Protein AF-A0A7C8FW90-F1 (afdb_monomer_lite)

pLDDT: mean 83.62, std 8.6, range [51.81, 91.94]

Radius of gyration: 16.43 Å; chains: 1; bounding box: 36×19×46 Å

Foldseek 3Di:
DDQDQALVSLVVVLVVLVVVCVVDDDPCNVVSVVVNVVSVVVNVVLVVVQVVQVVVQVVCVVVVHDGDRPCRHPPD

Structure (mmCIF, N/CA/C/O backbone):
data_AF-A0A7C8FW90-F1
#
_entry.id   AF-A0A7C8FW90-F1
#
loop_
_atom_site.group_PDB
_atom_site.id
_atom_site.type_symbol
_atom_site.label_atom_id
_atom_site.label_alt_id
_atom_site.label_comp_id
_atom_site.label_asym_id
_atom_site.label_entity_id
_atom_site.label_seq_id
_atom_site.pdbx_PDB_ins_code
_atom_site.Cartn_x
_atom_site.Cartn_y
_atom_site.Cartn_z
_atom_site.occupancy
_atom_site.B_iso_or_equiv
_atom_site.auth_seq_id
_atom_site.auth_comp_id
_atom_site.auth_asym_id
_atom_site.auth_atom_id
_atom_site.pdbx_PDB_model_num
ATOM 1 N N . MET A 1 1 ?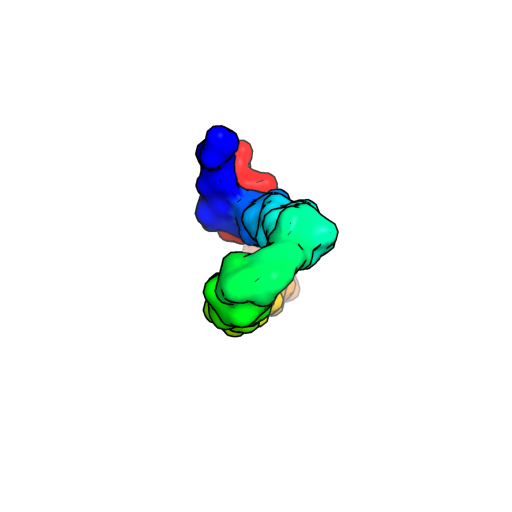 14.494 7.361 5.921 1.00 51.81 1 MET A N 1
ATOM 2 C CA . MET A 1 1 ? 13.105 7.423 6.420 1.00 51.81 1 MET A CA 1
ATOM 3 C C . MET A 1 1 ? 12.729 6.034 6.920 1.00 51.81 1 MET A C 1
ATOM 5 O O . MET A 1 1 ? 12.898 5.080 6.170 1.00 51.81 1 MET A O 1
ATOM 9 N N . THR A 1 2 ? 12.346 5.880 8.188 1.00 57.56 2 THR A N 1
ATOM 10 C CA . THR A 1 2 ? 11.890 4.597 8.755 1.00 57.56 2 THR A CA 1
ATOM 11 C C . THR A 1 2 ? 10.373 4.558 8.700 1.00 57.56 2 THR A C 1
ATOM 13 O O . THR A 1 2 ? 9.711 5.235 9.475 1.00 57.56 2 THR A O 1
ATOM 16 N N . PHE A 1 3 ? 9.833 3.799 7.753 1.00 69.31 3 PHE A N 1
ATOM 17 C CA . PHE A 1 3 ? 8.393 3.620 7.616 1.00 69.31 3 PHE A CA 1
ATOM 18 C C . PHE A 1 3 ? 7.888 2.597 8.624 1.00 69.31 3 PHE A C 1
ATOM 20 O O . PHE A 1 3 ? 8.464 1.514 8.759 1.00 69.31 3 PHE A O 1
ATOM 27 N N . GLU A 1 4 ? 6.784 2.919 9.281 1.00 78.44 4 GLU A N 1
ATOM 28 C CA . GLU A 1 4 ? 6.172 2.030 10.255 1.00 78.44 4 GLU A CA 1
ATOM 29 C C . GLU A 1 4 ? 5.375 0.897 9.589 1.00 78.44 4 GLU A C 1
ATOM 31 O O . GLU A 1 4 ? 4.871 1.022 8.472 1.00 78.44 4 GLU A O 1
ATOM 36 N N . ASN A 1 5 ? 5.247 -0.232 10.289 1.00 79.44 5 ASN A N 1
ATOM 37 C CA . ASN A 1 5 ? 4.506 -1.404 9.811 1.00 79.44 5 ASN A CA 1
ATOM 38 C C . ASN A 1 5 ? 3.016 -1.303 10.186 1.00 79.44 5 ASN A C 1
ATOM 40 O O . ASN A 1 5 ? 2.490 -2.126 10.935 1.00 79.44 5 ASN A O 1
ATOM 44 N N . ASN A 1 6 ? 2.353 -0.259 9.696 1.00 84.06 6 ASN A N 1
ATOM 45 C CA . ASN A 1 6 ? 0.927 0.015 9.890 1.00 84.06 6 ASN A CA 1
ATOM 46 C C . ASN A 1 6 ? 0.345 0.726 8.653 1.00 84.06 6 ASN A C 1
ATOM 48 O O . ASN A 1 6 ? 1.066 1.006 7.693 1.00 84.06 6 ASN A O 1
ATOM 52 N N . LEU A 1 7 ? -0.961 1.008 8.657 1.00 85.25 7 LEU A N 1
ATOM 53 C CA . LEU A 1 7 ? -1.623 1.676 7.528 1.00 85.25 7 LEU A CA 1
ATOM 54 C C . LEU A 1 7 ? -1.089 3.085 7.244 1.00 85.25 7 LEU A C 1
ATOM 56 O O . LEU A 1 7 ? -1.034 3.473 6.078 1.00 85.25 7 LEU A O 1
ATOM 60 N N . TYR A 1 8 ? -0.667 3.824 8.270 1.00 84.50 8 TYR A N 1
ATOM 61 C CA . TYR A 1 8 ? -0.044 5.134 8.090 1.00 84.50 8 TYR A CA 1
ATOM 62 C C . TYR A 1 8 ? 1.299 5.001 7.356 1.00 84.50 8 TYR A C 1
ATOM 64 O O . TYR A 1 8 ? 1.492 5.595 6.299 1.00 84.50 8 TYR A O 1
ATOM 72 N N . GLY A 1 9 ? 2.185 4.120 7.824 1.00 85.31 9 GLY A N 1
ATOM 73 C CA . GLY A 1 9 ? 3.465 3.855 7.168 1.00 85.31 9 GLY A CA 1
ATOM 74 C C . GLY A 1 9 ? 3.330 3.249 5.766 1.00 85.31 9 GLY A C 1
ATOM 75 O O . GLY A 1 9 ? 4.181 3.498 4.914 1.00 85.31 9 GLY A O 1
ATOM 76 N N . LEU A 1 10 ? 2.260 2.498 5.482 1.00 86.19 10 LEU A N 1
ATOM 77 C CA . LEU A 1 10 ? 1.935 2.071 4.118 1.00 86.19 10 LEU A CA 1
ATOM 78 C C . LEU A 1 10 ? 1.582 3.264 3.223 1.00 86.19 10 LEU A C 1
ATOM 80 O O . LEU A 1 10 ? 2.035 3.318 2.083 1.00 86.19 10 LEU A O 1
ATOM 84 N N . ASN A 1 11 ? 0.764 4.190 3.721 1.00 84.94 11 ASN A N 1
ATOM 85 C CA . ASN A 1 11 ? 0.344 5.368 2.971 1.00 84.94 11 ASN A CA 1
ATOM 86 C C . ASN A 1 11 ? 1.549 6.253 2.610 1.00 84.94 11 ASN A C 1
ATOM 88 O O . ASN A 1 11 ? 1.712 6.606 1.445 1.00 84.94 11 ASN A O 1
ATOM 92 N N . GLU A 1 12 ? 2.461 6.459 3.560 1.00 89.19 12 GLU A N 1
ATOM 93 C CA . GLU A 1 12 ? 3.738 7.146 3.335 1.00 89.19 12 GLU A CA 1
ATOM 94 C C . GLU A 1 12 ? 4.587 6.470 2.242 1.00 89.19 12 GLU A C 1
ATOM 96 O O . GLU A 1 12 ? 5.137 7.140 1.369 1.00 89.19 12 GLU A O 1
ATOM 101 N N . ARG A 1 13 ? 4.670 5.129 2.234 1.00 88.06 13 ARG A N 1
ATOM 102 C CA . ARG A 1 13 ? 5.388 4.390 1.178 1.00 88.06 13 ARG A CA 1
ATOM 103 C C . ARG A 1 13 ? 4.724 4.545 -0.190 1.00 88.06 13 ARG A C 1
ATOM 105 O O . ARG A 1 13 ? 5.430 4.651 -1.184 1.00 88.06 13 ARG A O 1
ATOM 112 N N . LEU A 1 14 ? 3.392 4.537 -0.253 1.00 87.06 14 LEU A N 1
ATOM 113 C CA . LEU A 1 14 ? 2.663 4.707 -1.513 1.00 87.06 14 LEU A CA 1
ATOM 114 C C . LEU A 1 14 ? 2.896 6.096 -2.114 1.00 87.06 14 LEU A C 1
ATOM 116 O O . LEU A 1 14 ? 3.099 6.188 -3.320 1.00 87.06 14 LEU A O 1
ATOM 120 N N . PHE A 1 15 ? 2.921 7.148 -1.291 1.00 88.69 15 PHE A N 1
ATOM 121 C CA . PHE A 1 15 ? 3.256 8.491 -1.765 1.00 88.69 15 PHE A CA 1
ATOM 122 C C . PHE A 1 15 ? 4.705 8.591 -2.239 1.00 88.69 15 PHE A C 1
ATOM 124 O O . PHE A 1 15 ? 4.947 9.110 -3.322 1.00 88.69 15 PHE A O 1
ATOM 131 N N . ALA A 1 16 ? 5.651 7.994 -1.509 1.00 89.38 16 ALA A N 1
ATOM 132 C CA . ALA A 1 16 ? 7.041 7.955 -1.953 1.00 89.38 16 ALA A CA 1
ATOM 133 C C . ALA A 1 16 ? 7.211 7.243 -3.310 1.00 89.38 16 ALA A C 1
ATOM 135 O O . ALA A 1 16 ? 8.022 7.672 -4.125 1.00 89.38 16 ALA A O 1
ATOM 136 N N . GLU A 1 17 ? 6.451 6.176 -3.591 1.00 87.88 17 GLU A N 1
ATOM 137 C CA . GLU A 1 17 ? 6.481 5.549 -4.923 1.00 87.88 17 GLU A CA 1
ATOM 138 C C . GLU A 1 17 ? 5.797 6.389 -6.008 1.00 87.88 17 GLU A C 1
ATOM 140 O O . GLU A 1 17 ? 6.203 6.310 -7.166 1.00 87.88 17 GLU A O 1
ATOM 145 N N . MET A 1 18 ? 4.793 7.206 -5.668 1.00 87.94 18 MET A N 1
ATOM 146 C CA . MET A 1 18 ? 4.224 8.167 -6.621 1.00 87.94 18 MET A CA 1
ATOM 147 C C . MET A 1 18 ? 5.271 9.200 -7.042 1.00 87.94 18 MET A C 1
ATOM 149 O O . MET A 1 18 ? 5.468 9.391 -8.239 1.00 87.94 18 MET A O 1
ATOM 153 N N . ASP A 1 19 ? 6.002 9.776 -6.085 1.00 89.19 19 ASP A N 1
ATOM 154 C CA . ASP A 1 19 ? 7.074 10.736 -6.378 1.00 89.19 19 ASP A CA 1
ATOM 155 C C . ASP A 1 19 ? 8.163 10.109 -7.268 1.00 89.19 19 ASP A C 1
ATOM 157 O O . ASP A 1 19 ? 8.681 10.742 -8.188 1.00 89.19 19 ASP A O 1
ATOM 161 N N . ARG A 1 20 ? 8.501 8.834 -7.026 1.00 88.94 20 ARG A N 1
ATO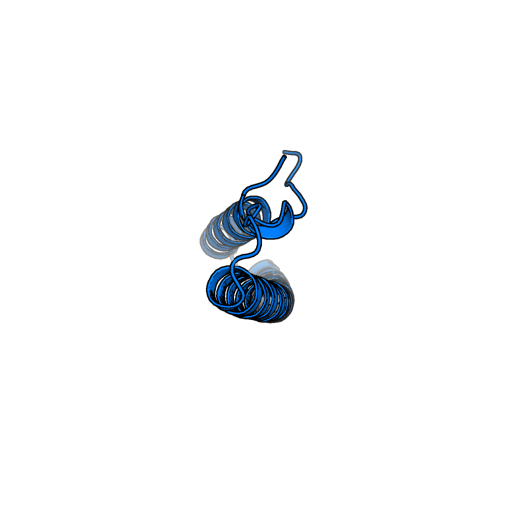M 162 C CA . ARG A 1 20 ? 9.495 8.100 -7.827 1.00 88.94 20 ARG A CA 1
ATOM 163 C C . ARG A 1 20 ? 9.014 7.826 -9.246 1.00 88.94 20 ARG A C 1
ATOM 165 O O . ARG A 1 20 ? 9.801 7.975 -10.174 1.00 88.94 20 ARG A O 1
ATOM 172 N N . LEU A 1 21 ? 7.740 7.476 -9.424 1.00 90.94 21 LEU A N 1
ATOM 173 C CA . LEU A 1 21 ? 7.136 7.322 -10.748 1.00 90.94 21 LEU A CA 1
ATOM 174 C C . LEU A 1 21 ? 7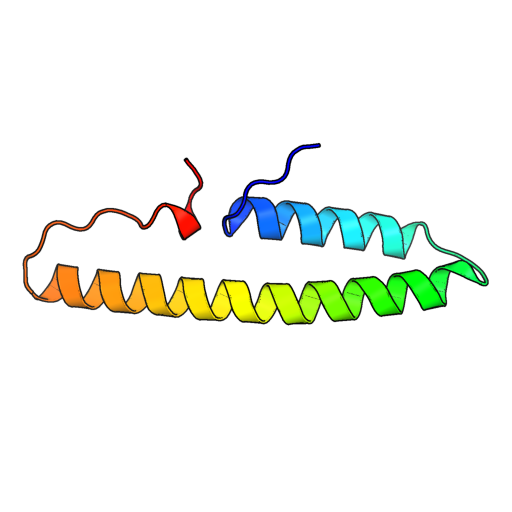.116 8.637 -11.531 1.00 90.94 21 LEU A C 1
ATOM 176 O O . LEU A 1 21 ? 7.375 8.622 -12.730 1.00 90.94 21 LEU A O 1
ATOM 180 N N . GLU A 1 22 ? 6.806 9.757 -10.877 1.00 89.88 22 GLU A N 1
ATOM 181 C CA . GLU A 1 22 ? 6.790 11.077 -11.522 1.00 89.88 22 GLU A CA 1
ATOM 182 C C . GLU A 1 22 ? 8.190 11.540 -11.945 1.00 89.88 22 GLU A C 1
ATOM 184 O O . GLU A 1 22 ? 8.330 12.242 -12.946 1.00 89.88 22 GLU A O 1
ATOM 189 N N . ALA A 1 23 ? 9.223 11.131 -11.204 1.00 91.94 23 ALA A N 1
ATOM 190 C CA . ALA A 1 23 ? 10.615 11.458 -11.496 1.00 91.94 23 ALA A CA 1
ATOM 191 C C . ALA A 1 23 ? 11.300 10.491 -12.480 1.00 91.94 23 ALA A C 1
ATOM 193 O O . ALA A 1 23 ? 12.404 10.792 -12.932 1.00 91.94 23 ALA A O 1
ATOM 194 N N . ALA A 1 24 ? 10.694 9.339 -12.787 1.00 90.88 24 ALA A N 1
ATOM 195 C CA . ALA A 1 24 ? 11.293 8.320 -13.643 1.00 90.88 24 ALA A CA 1
ATOM 196 C C . ALA A 1 24 ? 11.117 8.640 -15.135 1.00 90.88 24 ALA A C 1
ATOM 198 O O . ALA A 1 24 ? 10.018 8.947 -15.601 1.00 90.88 24 ALA A O 1
ATOM 199 N N . ASP A 1 25 ? 12.189 8.489 -15.909 1.00 90.19 25 ASP A N 1
ATOM 200 C CA . ASP A 1 25 ? 12.190 8.629 -17.360 1.00 90.19 25 ASP A CA 1
ATOM 201 C C . ASP A 1 25 ? 12.989 7.505 -18.043 1.00 90.19 25 ASP A C 1
ATOM 203 O O . ASP A 1 25 ? 13.642 6.680 -17.405 1.00 90.19 25 ASP A O 1
ATOM 207 N N . GLY A 1 26 ? 12.856 7.411 -19.370 1.00 84.75 26 GLY A N 1
ATOM 208 C CA . GLY A 1 26 ? 13.613 6.459 -20.184 1.00 84.75 26 GLY A CA 1
ATOM 209 C C . GLY A 1 26 ? 13.486 5.000 -19.727 1.00 84.75 26 GLY A C 1
ATOM 210 O O . GLY A 1 26 ? 12.379 4.467 -19.606 1.00 84.75 26 GLY A O 1
ATOM 211 N N . ASP A 1 27 ? 14.633 4.358 -19.517 1.00 85.06 27 ASP A N 1
ATOM 212 C CA . ASP A 1 27 ? 14.731 2.934 -19.186 1.00 85.06 27 ASP A CA 1
ATOM 21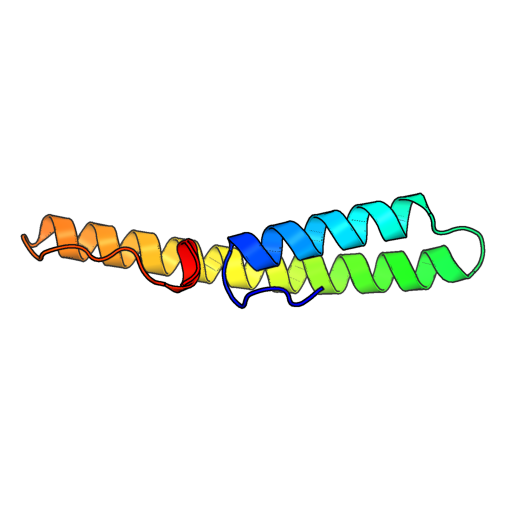3 C C . ASP A 1 27 ? 14.294 2.627 -17.736 1.00 85.06 27 ASP A C 1
ATOM 215 O O . ASP A 1 27 ? 13.779 1.536 -17.473 1.00 85.06 27 ASP A O 1
ATOM 219 N N . ASP A 1 28 ? 14.388 3.600 -16.821 1.00 88.12 28 ASP A N 1
ATOM 220 C CA . ASP A 1 28 ? 14.031 3.436 -15.403 1.00 88.12 28 ASP A CA 1
ATOM 221 C C . ASP A 1 28 ? 12.508 3.374 -15.196 1.00 88.12 28 ASP A C 1
ATOM 223 O O . ASP A 1 28 ? 12.011 2.731 -14.267 1.00 88.12 28 ASP A O 1
ATOM 227 N N . LEU A 1 29 ? 11.730 3.973 -16.106 1.00 89.12 29 LEU A N 1
ATOM 228 C CA . LEU A 1 29 ? 10.269 4.020 -16.013 1.00 89.12 29 LEU A CA 1
ATOM 229 C C . LEU A 1 29 ? 9.638 2.618 -15.953 1.00 89.12 29 LEU A C 1
ATOM 231 O O . LEU A 1 29 ? 8.650 2.407 -15.247 1.00 89.12 29 LEU A O 1
ATOM 235 N N . GLN A 1 30 ? 10.192 1.637 -16.673 1.00 90.25 30 GLN A N 1
ATOM 236 C CA . GLN A 1 30 ? 9.673 0.265 -16.644 1.00 90.25 30 GLN A CA 1
ATOM 237 C C . GLN A 1 30 ? 9.924 -0.423 -15.299 1.00 90.25 30 GLN A C 1
ATOM 239 O O . GLN A 1 30 ? 9.041 -1.132 -14.803 1.00 90.25 30 GLN A O 1
ATOM 244 N N . GLU A 1 31 ? 11.094 -0.204 -14.696 1.00 90.19 31 GLU A N 1
ATOM 245 C CA . GLU A 1 31 ? 11.412 -0.736 -13.369 1.00 90.19 31 GLU A CA 1
ATOM 246 C C . GLU A 1 31 ? 10.486 -0.125 -12.311 1.00 90.19 31 GLU A C 1
ATOM 248 O O . GLU A 1 31 ? 9.887 -0.848 -11.506 1.00 90.19 31 GLU A O 1
ATOM 253 N N . GLU A 1 32 ? 10.276 1.190 -12.378 1.00 91.62 32 GLU A N 1
ATOM 254 C CA . GLU A 1 32 ? 9.428 1.912 -11.433 1.00 91.62 32 GLU A CA 1
ATOM 255 C C . GLU A 1 32 ? 7.949 1.549 -11.552 1.00 91.62 32 GLU A C 1
ATOM 257 O O . GLU A 1 32 ? 7.274 1.344 -10.540 1.00 91.62 32 GLU A O 1
ATOM 262 N N . ILE A 1 33 ? 7.450 1.313 -12.767 1.00 89.50 33 ILE A N 1
ATOM 263 C CA . ILE A 1 33 ? 6.115 0.737 -12.971 1.00 89.50 33 ILE A CA 1
ATOM 264 C C . ILE A 1 33 ? 6.011 -0.655 -12.329 1.00 89.50 33 ILE A C 1
ATOM 266 O O . ILE A 1 33 ? 4.986 -0.981 -11.719 1.00 89.50 33 ILE A O 1
ATOM 270 N N . GLY A 1 34 ? 7.039 -1.496 -12.475 1.00 91.81 34 GLY A N 1
ATOM 271 C CA . GLY A 1 34 ? 7.072 -2.837 -11.887 1.00 91.81 34 GLY A CA 1
ATOM 272 C C . GLY A 1 34 ? 7.010 -2.798 -10.361 1.00 91.81 34 GLY A C 1
ATOM 273 O O . GLY A 1 34 ? 6.188 -3.482 -9.743 1.00 91.81 34 GLY A O 1
ATOM 274 N N . ARG A 1 35 ? 7.821 -1.935 -9.753 1.00 89.44 35 ARG A N 1
ATOM 275 C CA . ARG A 1 35 ? 7.835 -1.720 -8.307 1.00 89.44 35 ARG A CA 1
ATOM 276 C C . ARG A 1 35 ? 6.515 -1.159 -7.793 1.00 89.44 35 ARG A C 1
ATOM 278 O O . ARG A 1 35 ? 5.976 -1.686 -6.820 1.00 89.44 35 ARG A O 1
ATOM 285 N N . ALA A 1 36 ? 5.962 -0.146 -8.458 1.00 89.88 36 ALA A N 1
ATOM 286 C CA . ALA A 1 36 ? 4.696 0.456 -8.062 1.00 89.88 36 ALA A CA 1
ATOM 287 C C . ALA A 1 36 ? 3.541 -0.557 -8.096 1.00 89.88 36 ALA A C 1
ATOM 289 O O . ALA A 1 36 ? 2.690 -0.563 -7.203 1.00 89.88 36 ALA A O 1
ATOM 290 N N . LYS A 1 37 ? 3.530 -1.473 -9.077 1.00 90.44 37 LYS A N 1
ATOM 291 C CA . LYS A 1 37 ? 2.571 -2.590 -9.121 1.00 90.44 37 LYS A CA 1
ATOM 292 C C . LYS A 1 37 ? 2.730 -3.523 -7.922 1.00 90.44 37 LYS A C 1
ATOM 294 O O . LYS A 1 37 ? 1.740 -3.789 -7.242 1.00 90.44 37 LYS A O 1
ATOM 299 N N . ALA A 1 38 ? 3.953 -3.961 -7.627 1.00 89.19 38 ALA A N 1
ATOM 300 C CA . ALA A 1 38 ? 4.220 -4.832 -6.484 1.00 89.19 38 ALA A CA 1
ATOM 301 C C . ALA A 1 38 ? 3.833 -4.166 -5.150 1.00 89.19 38 ALA A C 1
ATOM 303 O O . ALA A 1 38 ? 3.215 -4.800 -4.291 1.00 89.19 38 ALA A O 1
ATOM 304 N N . LEU A 1 39 ? 4.126 -2.868 -4.983 1.00 87.56 39 LEU A N 1
ATOM 305 C CA . LEU A 1 39 ? 3.738 -2.142 -3.774 1.00 87.56 39 LEU A CA 1
ATOM 306 C C . LEU A 1 39 ? 2.218 -1.981 -3.671 1.00 87.56 39 LEU A C 1
ATOM 308 O O . LEU A 1 39 ? 1.666 -2.131 -2.582 1.00 87.56 39 LEU A O 1
ATOM 312 N N . ARG A 1 40 ? 1.524 -1.725 -4.786 1.00 87.06 40 ARG A N 1
ATOM 313 C CA . ARG A 1 40 ? 0.058 -1.659 -4.818 1.00 87.06 40 ARG A CA 1
ATOM 314 C C . ARG A 1 40 ? -0.575 -2.977 -4.373 1.00 87.06 40 ARG A C 1
ATOM 316 O O . ARG A 1 40 ? -1.501 -2.947 -3.566 1.00 87.06 40 ARG A O 1
ATOM 323 N N . GLU A 1 41 ? -0.094 -4.113 -4.872 1.00 90.25 41 GLU A N 1
ATOM 324 C CA . GLU A 1 41 ? -0.599 -5.443 -4.494 1.00 90.25 41 GLU A CA 1
ATOM 325 C C . GLU A 1 41 ? -0.385 -5.729 -3.000 1.00 90.25 41 GLU A C 1
ATOM 327 O O . GLU A 1 41 ? -1.303 -6.163 -2.291 1.00 90.25 41 GLU A O 1
ATOM 332 N N . LEU A 1 42 ? 0.803 -5.401 -2.482 1.00 85.81 42 LEU A N 1
ATOM 333 C CA . LEU A 1 42 ? 1.081 -5.497 -1.052 1.00 85.81 42 LEU A CA 1
ATOM 334 C C . LEU A 1 42 ? 0.160 -4.571 -0.244 1.00 85.81 42 LEU A C 1
ATOM 336 O O . LEU A 1 42 ? -0.418 -4.987 0.761 1.00 85.81 42 LEU A O 1
ATOM 340 N N . GLY A 1 43 ? -0.030 -3.334 -0.705 1.00 86.44 43 GLY A N 1
ATOM 341 C CA . GLY A 1 43 ? -0.897 -2.354 -0.062 1.00 86.44 43 GLY A CA 1
ATOM 342 C C . GLY A 1 43 ? -2.355 -2.803 0.005 1.00 86.44 43 GLY A C 1
ATOM 343 O O . GLY A 1 43 ? -2.986 -2.679 1.054 1.00 86.44 43 GLY A O 1
ATOM 344 N N . GLN A 1 44 ? -2.877 -3.410 -1.063 1.00 89.69 44 GLN A N 1
ATOM 345 C CA . GLN A 1 44 ? -4.216 -4.008 -1.070 1.00 89.69 44 GLN A CA 1
ATOM 346 C C . GLN A 1 44 ? -4.361 -5.105 -0.008 1.00 89.69 44 GLN A C 1
ATOM 348 O O . GLN A 1 44 ? -5.370 -5.146 0.697 1.00 89.69 44 GLN A O 1
ATOM 353 N N . THR A 1 45 ? -3.340 -5.950 0.155 1.00 86.94 45 THR A N 1
ATOM 354 C CA . THR A 1 45 ? -3.322 -7.006 1.181 1.00 86.94 45 THR A CA 1
ATOM 355 C C . THR A 1 45 ? -3.343 -6.419 2.596 1.00 86.94 45 THR A C 1
ATOM 357 O O . THR A 1 45 ? -4.111 -6.864 3.450 1.00 86.94 45 THR A O 1
ATOM 360 N N . VAL A 1 46 ? -2.548 -5.377 2.853 1.00 85.25 46 VAL A N 1
ATOM 361 C CA . VAL A 1 46 ? -2.515 -4.700 4.160 1.00 85.25 46 VAL A CA 1
ATOM 362 C C . VAL A 1 46 ? -3.852 -4.014 4.466 1.00 85.25 46 VAL A C 1
ATOM 364 O O . VAL A 1 46 ? -4.352 -4.135 5.584 1.00 85.25 46 VAL A O 1
ATOM 367 N N . ILE A 1 47 ? -4.473 -3.354 3.484 1.00 87.56 47 ILE A N 1
ATOM 368 C CA . ILE A 1 47 ? -5.799 -2.732 3.640 1.00 87.56 47 ILE A CA 1
ATOM 369 C C . ILE A 1 47 ? -6.870 -3.788 3.937 1.00 87.56 47 ILE A C 1
ATOM 371 O O . ILE A 1 47 ? -7.699 -3.581 4.823 1.00 87.56 47 ILE A O 1
ATOM 375 N N . ALA A 1 48 ? -6.846 -4.936 3.251 1.00 89.81 48 ALA A N 1
ATOM 376 C CA . ALA A 1 48 ? -7.768 -6.038 3.522 1.00 89.81 48 ALA A CA 1
ATOM 377 C C . ALA A 1 48 ? -7.638 -6.543 4.970 1.00 89.81 48 ALA A C 1
ATOM 379 O O . ALA A 1 48 ? -8.644 -6.692 5.667 1.00 89.81 48 ALA A O 1
ATOM 380 N N . ASN A 1 49 ? -6.404 -6.709 5.457 1.00 85.44 49 ASN A N 1
ATOM 381 C CA . ASN A 1 49 ? -6.140 -7.067 6.851 1.00 85.44 49 ASN A CA 1
ATOM 382 C C . ASN A 1 49 ? -6.623 -5.979 7.826 1.00 85.44 49 ASN A C 1
ATOM 384 O O . ASN A 1 49 ? -7.217 -6.295 8.856 1.00 85.44 49 ASN A O 1
ATOM 388 N N . GLY A 1 50 ? -6.433 -4.699 7.490 1.00 86.62 50 GLY A N 1
ATOM 389 C CA . GLY A 1 50 ? -6.945 -3.573 8.273 1.00 86.62 50 GLY A CA 1
ATOM 390 C C . GLY A 1 50 ? -8.473 -3.574 8.381 1.00 86.62 50 GLY A C 1
ATOM 391 O O . GLY A 1 50 ? -9.020 -3.449 9.475 1.00 86.62 50 GLY A O 1
ATOM 392 N N . ASN A 1 51 ? -9.176 -3.806 7.271 1.00 89.44 51 ASN A N 1
ATOM 393 C CA . ASN A 1 51 ? -10.636 -3.921 7.253 1.00 89.44 51 ASN A CA 1
ATOM 394 C C . ASN A 1 51 ? -1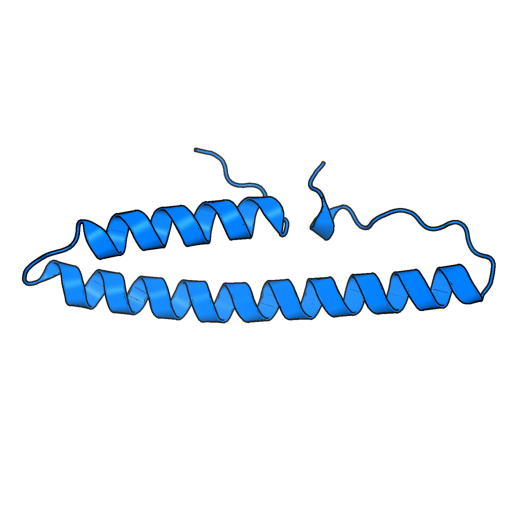1.137 -5.117 8.074 1.00 89.44 51 ASN A C 1
ATOM 396 O O . ASN A 1 51 ? -12.149 -5.002 8.773 1.00 89.44 51 ASN A O 1
ATOM 400 N N . LEU A 1 52 ? -10.422 -6.246 8.037 1.00 88.12 52 LEU A N 1
ATOM 401 C CA . LEU A 1 52 ? -10.716 -7.408 8.877 1.00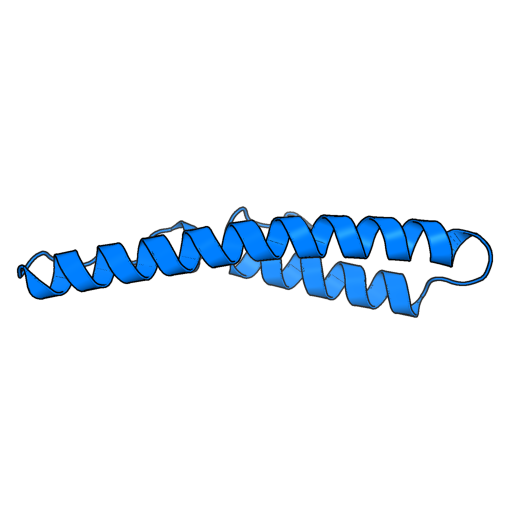 88.12 52 LEU A CA 1
ATOM 402 C C . LEU A 1 52 ? -10.566 -7.064 10.365 1.00 88.12 52 LEU A C 1
ATOM 404 O O . LEU A 1 52 ? -11.457 -7.367 11.156 1.00 88.12 52 LEU A O 1
ATOM 408 N N . MET A 1 53 ? -9.484 -6.374 10.738 1.00 86.19 53 MET A N 1
ATOM 409 C CA . MET A 1 53 ? -9.259 -5.908 12.109 1.00 86.19 53 MET A CA 1
ATOM 410 C C . MET A 1 53 ? -10.356 -4.948 12.585 1.00 86.19 53 MET A C 1
ATOM 412 O O . MET A 1 53 ? -10.859 -5.101 13.696 1.00 86.19 53 MET A O 1
ATOM 416 N N . VAL A 1 54 ? -10.764 -3.986 11.750 1.00 87.38 54 VAL A N 1
ATOM 417 C CA . VAL A 1 54 ? -11.869 -3.063 12.064 1.00 87.38 54 VAL A CA 1
ATOM 418 C C . VAL A 1 54 ? -13.183 -3.822 12.235 1.00 87.38 54 VAL A C 1
ATOM 420 O O . VAL A 1 54 ? -13.933 -3.541 13.166 1.00 87.38 54 VAL A O 1
ATOM 423 N N . SER A 1 55 ? -13.459 -4.797 11.371 1.00 88.50 55 SER A N 1
ATOM 424 C CA . SER A 1 55 ? -14.668 -5.624 11.462 1.00 88.50 55 SER A CA 1
ATOM 425 C C . SER A 1 55 ? -14.692 -6.427 12.763 1.00 88.50 55 SER A C 1
ATOM 427 O O . SER A 1 55 ? -15.661 -6.342 13.510 1.00 88.50 55 SER A O 1
ATOM 429 N N . ALA A 1 56 ? -13.597 -7.115 13.100 1.00 84.69 56 ALA A N 1
ATOM 430 C CA . ALA A 1 56 ? -13.474 -7.845 14.361 1.00 84.69 56 ALA A CA 1
ATOM 431 C C . ALA A 1 56 ? -13.637 -6.920 15.580 1.00 84.69 56 ALA A C 1
ATOM 433 O O . ALA A 1 56 ? -14.351 -7.242 16.525 1.00 84.69 56 ALA A O 1
ATOM 434 N N . SER A 1 57 ? -13.030 -5.734 15.530 1.00 85.31 57 SER A N 1
ATOM 435 C CA . SER A 1 57 ? -13.144 -4.713 16.571 1.00 85.31 57 SER A CA 1
ATOM 436 C C . SER A 1 57 ? -14.592 -4.236 16.767 1.00 85.31 57 SER A C 1
ATOM 438 O O . SER A 1 57 ? -15.060 -4.118 17.902 1.00 85.31 57 SER A O 1
ATOM 440 N N . ARG A 1 58 ? -15.342 -4.026 15.680 1.00 86.44 58 ARG A N 1
ATOM 441 C CA . ARG A 1 58 ? -16.771 -3.678 15.738 1.00 86.44 58 ARG A CA 1
ATOM 442 C C . ARG A 1 58 ? -17.607 -4.792 16.367 1.00 86.44 58 ARG A C 1
ATOM 444 O O . ARG A 1 58 ? -18.417 -4.497 17.241 1.00 86.44 58 ARG A O 1
ATOM 451 N N . GLU A 1 59 ? -17.371 -6.047 15.989 1.00 87.69 59 GLU A N 1
ATOM 452 C CA . GLU A 1 59 ? -18.065 -7.205 16.572 1.00 87.69 59 GLU A CA 1
ATOM 453 C C . GLU A 1 59 ? -17.793 -7.340 18.077 1.00 87.69 59 GLU A C 1
ATOM 455 O O . GLU A 1 59 ? -18.715 -7.545 18.865 1.00 87.69 59 GLU A O 1
ATOM 460 N N . MET A 1 60 ? -16.544 -7.138 18.509 1.00 83.38 60 MET A N 1
ATOM 461 C CA . MET A 1 60 ? -16.194 -7.113 19.934 1.00 83.38 60 MET A CA 1
ATOM 462 C C . MET A 1 60 ? -16.891 -5.960 20.674 1.00 83.38 60 MET A C 1
ATOM 464 O O . MET A 1 60 ? -17.414 -6.162 21.772 1.00 83.38 60 MET A O 1
ATOM 468 N N . THR A 1 61 ? -16.966 -4.770 20.057 1.00 84.56 61 THR A N 1
ATOM 469 C CA . THR A 1 61 ? -17.717 -3.621 20.607 1.00 84.56 61 THR A CA 1
ATOM 470 C C . THR A 1 61 ? -19.183 -3.985 20.828 1.00 84.56 61 THR A C 1
ATOM 472 O O . THR A 1 61 ? -19.743 -3.706 21.886 1.00 84.56 61 THR A O 1
ATOM 475 N N . ALA A 1 62 ? -19.809 -4.613 19.828 1.00 82.88 62 ALA A N 1
ATOM 476 C CA . ALA A 1 62 ? -21.219 -4.988 19.864 1.00 82.88 62 ALA A CA 1
ATOM 477 C C . ALA A 1 62 ? -21.524 -5.999 20.982 1.00 82.88 62 ALA A C 1
ATOM 479 O O . ALA A 1 62 ? -22.612 -5.980 21.553 1.00 82.88 62 ALA A O 1
ATOM 480 N N . GLN A 1 63 ? -20.545 -6.829 21.351 1.00 85.69 63 GLN A N 1
ATOM 481 C CA . GLN A 1 63 ? -20.629 -7.770 22.473 1.00 85.69 63 GLN A CA 1
ATOM 482 C C . GLN A 1 63 ? -20.348 -7.122 23.843 1.00 85.69 63 GLN A C 1
ATOM 484 O O . GLN A 1 63 ? -20.254 -7.823 24.850 1.00 85.69 63 GLN A O 1
ATOM 489 N N . GLY A 1 64 ? -20.213 -5.792 23.908 1.00 79.94 64 GLY A N 1
ATOM 490 C CA . GLY A 1 64 ? -19.970 -5.050 25.147 1.00 79.94 64 GLY A CA 1
ATOM 491 C C . GLY A 1 64 ? -18.524 -5.117 25.644 1.00 79.94 64 GLY A C 1
ATOM 492 O O . GLY A 1 64 ? -18.260 -4.783 26.799 1.00 79.94 64 GLY A O 1
ATOM 493 N N . GLN A 1 65 ? -17.580 -5.548 24.801 1.00 78.00 65 GLN A N 1
ATOM 494 C CA . GLN A 1 65 ? -16.161 -5.559 25.149 1.00 78.00 65 GLN A CA 1
ATOM 495 C C . GLN A 1 65 ? -15.533 -4.183 24.896 1.00 78.00 65 GLN A C 1
ATOM 497 O O . GLN A 1 65 ? -15.844 -3.506 23.915 1.00 78.00 65 GLN A O 1
ATOM 502 N N . ALA A 1 66 ? -14.622 -3.768 25.780 1.00 72.75 66 ALA A N 1
ATOM 503 C CA . ALA A 1 66 ? -13.855 -2.542 25.595 1.00 72.75 66 ALA A CA 1
ATOM 504 C C . ALA A 1 66 ? -12.965 -2.663 24.352 1.00 72.75 66 ALA A C 1
ATOM 506 O O . ALA A 1 66 ? -12.180 -3.604 24.220 1.00 72.75 66 ALA A O 1
ATOM 507 N N . VAL A 1 67 ? -13.079 -1.696 23.448 1.00 67.19 67 VAL A N 1
ATOM 508 C CA . VAL A 1 67 ? -12.379 -1.733 22.168 1.00 67.19 67 VAL A CA 1
ATOM 509 C C . VAL A 1 67 ? -11.103 -0.925 22.226 1.00 67.19 67 VAL A C 1
ATOM 511 O O . VAL A 1 67 ? -11.120 0.288 22.412 1.00 67.19 67 VAL A O 1
ATOM 514 N N . GLN A 1 68 ? -9.988 -1.618 22.030 1.00 69.44 68 GLN A N 1
ATOM 515 C CA . GLN A 1 68 ? -8.705 -0.994 21.748 1.00 69.44 68 GLN A CA 1
ATOM 516 C C . GLN A 1 68 ? -8.528 -0.916 20.239 1.00 69.44 68 GLN A C 1
ATOM 518 O O . GLN A 1 68 ? -8.724 -1.911 19.538 1.00 69.44 68 GLN A O 1
ATOM 523 N N . VAL A 1 69 ? -8.148 0.261 19.739 1.00 71.44 69 VAL A N 1
ATOM 524 C CA . VAL A 1 69 ? -7.792 0.402 18.328 1.00 71.44 69 VAL A CA 1
ATOM 525 C C . VAL A 1 69 ? -6.565 -0.476 18.057 1.00 71.44 69 VAL A C 1
ATOM 527 O O . VAL A 1 69 ? -5.547 -0.317 18.736 1.00 71.44 69 VAL A O 1
ATOM 530 N N . PRO A 1 70 ? -6.634 -1.419 17.101 1.00 74.31 70 PRO A N 1
ATOM 531 C CA . PRO A 1 70 ? -5.497 -2.267 16.777 1.00 74.31 70 PRO A CA 1
ATOM 532 C C . PRO A 1 70 ? -4.284 -1.431 16.348 1.00 74.31 70 PRO A C 1
ATOM 534 O O . PRO A 1 70 ? -4.393 -0.585 15.461 1.00 74.31 70 PRO A O 1
ATOM 537 N N . LYS A 1 71 ? -3.108 -1.709 16.927 1.00 75.62 71 LYS A N 1
ATOM 538 C CA . LYS A 1 71 ? -1.849 -0.981 16.644 1.00 75.62 71 LYS A CA 1
ATOM 539 C C . LYS A 1 71 ? -1.470 -0.953 15.156 1.00 75.62 71 LYS A C 1
ATOM 541 O O . LYS A 1 71 ? -0.820 -0.021 14.699 1.00 75.62 71 LYS A O 1
ATOM 546 N N . GLY A 1 72 ? -1.912 -1.949 14.384 1.00 73.94 72 GLY A N 1
ATOM 547 C CA . GLY A 1 72 ? -1.713 -2.000 12.931 1.00 73.94 72 GLY A CA 1
ATOM 548 C C . GLY A 1 72 ? -2.463 -0.917 12.139 1.00 73.94 72 GLY A C 1
ATOM 549 O O . GLY A 1 72 ? -2.148 -0.713 10.969 1.00 73.94 72 GLY A O 1
ATOM 550 N N . LEU A 1 73 ? -3.428 -0.215 12.749 1.00 76.69 73 LEU A N 1
ATOM 551 C CA . LEU A 1 73 ? -4.206 0.843 12.092 1.00 76.69 73 LEU A CA 1
ATOM 552 C C . LEU A 1 73 ? -3.629 2.247 12.309 1.00 76.69 73 LEU A C 1
ATOM 554 O O . LEU A 1 73 ? -3.651 3.042 11.378 1.00 76.69 73 LEU A O 1
ATOM 558 N N . LEU A 1 74 ? -3.139 2.553 13.514 1.00 71.38 74 LEU A N 1
ATOM 559 C CA . LEU A 1 74 ? -2.742 3.917 13.901 1.00 71.38 74 LEU A CA 1
ATOM 560 C C . LEU A 1 74 ? -1.238 4.105 14.119 1.00 71.38 74 LEU A C 1
ATOM 562 O O . LEU A 1 74 ? -0.803 5.234 14.308 1.00 71.38 74 LEU A O 1
ATOM 566 N N . GLY A 1 75 ? -0.453 3.028 14.085 1.00 64.12 75 GLY A N 1
ATOM 567 C CA . GLY A 1 75 ? 0.921 3.090 14.574 1.00 64.12 75 GLY A CA 1
ATOM 568 C C . GLY A 1 75 ? 0.999 3.158 16.089 1.00 64.12 75 GLY A C 1
ATOM 569 O O . GLY A 1 75 ? -0.025 3.111 16.773 1.00 64.12 75 GLY A O 1
ATOM 570 N N . ALA A 1 76 ? 2.227 3.073 16.599 1.00 55.38 76 ALA A N 1
ATOM 571 C CA . ALA A 1 76 ? 2.506 2.935 18.026 1.00 55.38 76 ALA A CA 1
ATOM 572 C C . ALA A 1 76 ? 2.487 4.284 18.746 1.00 55.38 76 ALA A C 1
ATOM 574 O O . ALA A 1 76 ? 2.979 5.270 18.160 1.00 55.38 76 ALA A O 1
#

Sequence (76 aa):
MTFENNLYGLNERLFAEMDRLEAADGDDLQEEIGRAKALRELGQTVIANGNLMVSASREMTAQGQAVQVPKGLLGA

Secondary structure (DSSP, 8-state):
----SSHHHHHHHHHHHHHHHHH--TTHHHHHHHHHHHHHHHHHHHHHHHHHHHHHHHHHHHTTPPPPPPHHHH--

Organism: NCBI:txid1796610